Protein AF-A0A2E9IIA5-F1 (afdb_monomer_lite)

Secondary structure (DSSP, 8-state):
---EEEEEEEEEEEEPPPPPSSTTPPP--EEEEEEEEEEE-TT-TT--EEEEEEEEE-TTS--TTS-HHHHHHHHHH--

Structure (mmCIF, N/CA/C/O backbone):
data_AF-A0A2E9IIA5-F1
#
_entry.id   AF-A0A2E9IIA5-F1
#
loop_
_atom_site.group_PDB
_atom_site.id
_atom_site.type_symbol
_atom_site.label_atom_id
_atom_site.label_alt_id
_atom_site.label_comp_id
_atom_site.label_asym_id
_atom_site.label_entity_id
_atom_site.label_seq_id
_atom_site.pdbx_PDB_ins_code
_atom_site.Cartn_x
_atom_site.Cartn_y
_atom_site.Cartn_z
_atom_site.occupancy
_atom_site.B_iso_or_equiv
_atom_site.auth_seq_id
_atom_site.auth_comp_id
_atom_site.auth_asym_id
_atom_site.auth_atom_id
_atom_site.pdbx_PDB_model_num
ATOM 1 N N . MET A 1 1 ? -11.184 -1.850 27.977 1.00 65.69 1 MET A N 1
ATOM 2 C CA . MET A 1 1 ? -11.425 -1.780 26.525 1.00 65.69 1 MET A CA 1
ATOM 3 C C . MET A 1 1 ? -10.179 -1.192 25.906 1.00 65.69 1 MET A C 1
ATOM 5 O O . MET A 1 1 ? -9.575 -0.346 26.555 1.00 65.69 1 MET A O 1
ATOM 9 N N . ALA A 1 2 ? -9.729 -1.768 24.796 1.00 82.38 2 ALA A N 1
ATOM 10 C CA . ALA A 1 2 ? -8.474 -1.428 24.138 1.00 82.38 2 ALA A CA 1
ATOM 11 C C . ALA A 1 2 ? -8.765 -0.607 22.879 1.00 82.38 2 ALA A C 1
ATOM 13 O O . ALA A 1 2 ? -9.795 -0.831 22.243 1.00 82.38 2 ALA A O 1
ATOM 14 N N . ILE A 1 3 ? -7.843 0.288 22.530 1.00 89.06 3 ILE A N 1
ATOM 15 C CA . ILE A 1 3 ? -7.869 1.036 21.273 1.00 89.06 3 ILE A CA 1
ATOM 16 C C . ILE A 1 3 ? -7.806 0.038 20.114 1.00 89.06 3 ILE A C 1
ATOM 18 O O . ILE A 1 3 ? -6.944 -0.846 20.095 1.00 89.06 3 ILE A O 1
ATOM 22 N N . THR A 1 4 ? -8.707 0.186 19.149 1.00 93.19 4 THR A N 1
ATOM 23 C CA . THR A 1 4 ? -8.743 -0.632 17.934 1.00 93.19 4 THR A CA 1
ATOM 24 C C . THR A 1 4 ? -8.314 0.212 16.743 1.00 93.19 4 THR A C 1
ATOM 26 O O . THR A 1 4 ? -8.865 1.282 16.506 1.00 93.19 4 THR A O 1
ATOM 29 N 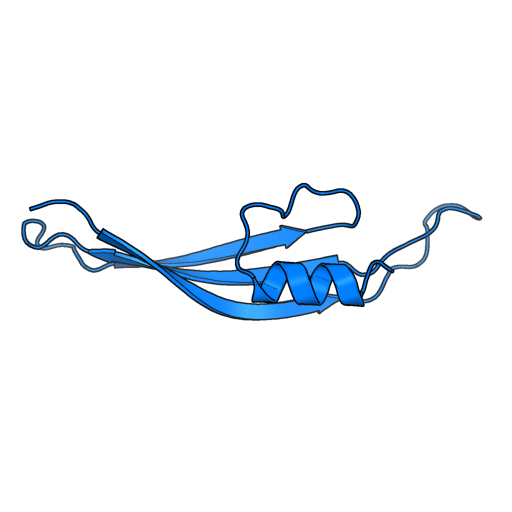N . VAL A 1 5 ? -7.338 -0.278 15.974 1.00 91.38 5 VAL A N 1
ATOM 30 C CA . VAL A 1 5 ? -6.915 0.344 14.712 1.00 91.38 5 VAL A CA 1
ATOM 31 C C . VAL A 1 5 ? -7.327 -0.565 13.565 1.00 91.38 5 VAL A C 1
ATOM 33 O O . VAL A 1 5 ? -6.844 -1.691 13.447 1.00 91.38 5 VAL A O 1
ATOM 36 N N . THR A 1 6 ? -8.214 -0.066 12.711 1.00 92.94 6 THR A N 1
ATOM 37 C CA . THR A 1 6 ? -8.659 -0.753 11.498 1.00 92.94 6 THR A CA 1
ATOM 38 C C . THR A 1 6 ? -8.034 -0.080 10.288 1.00 92.94 6 THR A C 1
ATOM 40 O O . THR A 1 6 ? -8.221 1.114 10.068 1.00 92.94 6 THR A O 1
ATOM 43 N N . ARG A 1 7 ? -7.301 -0.848 9.478 1.00 92.44 7 ARG A N 1
ATOM 44 C CA . ARG A 1 7 ? -6.677 -0.372 8.241 1.00 92.44 7 ARG A CA 1
ATOM 45 C C . ARG A 1 7 ? -7.365 -1.017 7.049 1.00 92.44 7 ARG A C 1
ATOM 47 O O . ARG A 1 7 ? -7.454 -2.238 6.975 1.00 92.44 7 ARG A O 1
ATOM 54 N N . THR A 1 8 ? -7.841 -0.204 6.116 1.00 93.81 8 THR A N 1
ATOM 55 C CA . THR A 1 8 ? -8.463 -0.675 4.873 1.00 93.81 8 THR A CA 1
ATOM 56 C C . THR A 1 8 ? -7.780 -0.039 3.677 1.00 93.81 8 THR A C 1
ATOM 58 O O . THR A 1 8 ? -7.404 1.132 3.713 1.00 93.81 8 THR A O 1
ATOM 61 N N . ILE A 1 9 ? -7.592 -0.815 2.611 1.00 94.50 9 ILE A N 1
ATOM 62 C CA . ILE A 1 9 ? -7.065 -0.290 1.351 1.00 94.50 9 ILE A CA 1
ATOM 63 C C . ILE A 1 9 ? -8.163 0.558 0.711 1.00 94.50 9 ILE A C 1
ATOM 65 O O . ILE A 1 9 ? -9.239 0.049 0.406 1.00 94.50 9 ILE A O 1
ATOM 69 N N . GLN A 1 10 ? -7.880 1.837 0.485 1.00 95.12 10 GLN A N 1
ATOM 70 C CA . GLN A 1 10 ? -8.758 2.717 -0.278 1.00 95.12 10 GLN A CA 1
ATOM 71 C C . GLN A 1 10 ? -8.518 2.533 -1.778 1.00 95.12 10 GLN A C 1
ATOM 73 O O . GLN A 1 10 ? -9.462 2.376 -2.549 1.00 95.12 10 GLN A O 1
ATOM 78 N N . ARG A 1 11 ? -7.248 2.573 -2.196 1.00 96.00 11 ARG A N 1
ATOM 79 C CA . ARG A 1 11 ? -6.827 2.359 -3.584 1.00 96.00 11 ARG A CA 1
ATOM 80 C C . ARG A 1 11 ? -5.348 2.006 -3.668 1.00 96.00 11 ARG A C 1
ATOM 82 O O . ARG A 1 11 ? -4.579 2.293 -2.751 1.00 96.00 11 ARG A O 1
ATOM 89 N N . ILE A 1 12 ? -4.969 1.423 -4.797 1.00 96.81 12 ILE A N 1
ATOM 90 C CA . ILE A 1 12 ? -3.582 1.136 -5.158 1.00 96.81 12 ILE A CA 1
ATOM 91 C C . ILE A 1 12 ? -3.372 1.679 -6.568 1.00 96.81 12 ILE A C 1
ATOM 93 O O . ILE A 1 12 ? -4.130 1.343 -7.475 1.00 96.81 12 ILE A O 1
ATOM 97 N N . GLU A 1 13 ? -2.369 2.529 -6.736 1.00 96.12 13 GLU A N 1
ATOM 98 C CA . GLU A 1 13 ? -1.974 3.102 -8.019 1.00 96.12 13 GLU A CA 1
ATOM 99 C C . GLU A 1 13 ? -0.608 2.546 -8.418 1.00 96.12 13 GLU A C 1
ATOM 101 O O . GLU A 1 13 ? 0.300 2.458 -7.591 1.00 96.12 13 GLU A O 1
ATOM 106 N N . THR A 1 14 ? -0.468 2.166 -9.685 1.00 95.44 14 THR A N 1
ATOM 107 C CA . THR A 1 14 ? 0.809 1.762 -10.278 1.00 95.44 14 THR A CA 1
ATOM 108 C C . THR A 1 14 ? 1.253 2.831 -11.257 1.00 95.44 14 THR A C 1
ATOM 110 O O . THR A 1 14 ? 0.517 3.144 -12.197 1.00 95.44 14 THR A O 1
ATOM 113 N N . TYR A 1 15 ? 2.454 3.360 -11.072 1.00 93.25 15 TYR A N 1
ATOM 114 C CA . TYR A 1 15 ? 3.027 4.344 -11.978 1.00 93.25 15 TYR A CA 1
ATOM 115 C C . TYR A 1 15 ? 4.046 3.686 -12.902 1.00 93.25 15 TYR A C 1
ATOM 117 O O . TYR A 1 15 ? 4.790 2.808 -12.457 1.00 93.25 15 TYR A O 1
ATOM 125 N N . PRO A 1 16 ? 4.085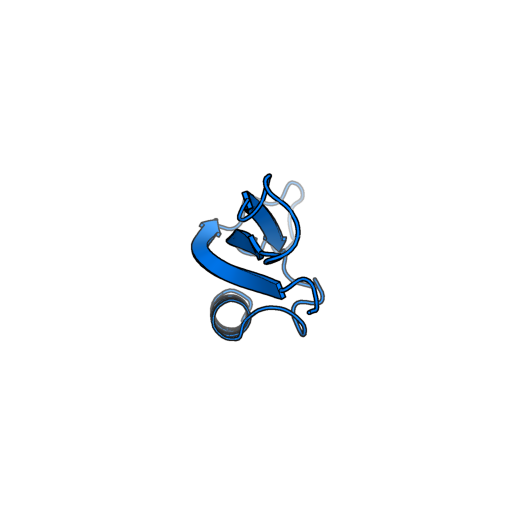 4.082 -14.185 1.00 90.88 16 PRO A N 1
ATOM 126 C CA . PRO A 1 16 ? 5.051 3.547 -15.129 1.00 90.88 16 PRO A CA 1
ATOM 127 C C . PRO A 1 16 ? 6.479 3.875 -14.693 1.00 90.88 16 PRO A C 1
ATOM 129 O O . PRO A 1 16 ? 6.732 4.870 -14.012 1.00 90.88 16 PRO A O 1
ATOM 132 N N . ALA A 1 17 ? 7.416 3.037 -15.128 1.00 88.56 17 ALA A N 1
ATOM 133 C CA . ALA A 1 17 ? 8.830 3.330 -14.997 1.00 88.56 17 ALA A CA 1
ATOM 134 C C . ALA A 1 17 ? 9.146 4.648 -15.725 1.00 88.56 17 ALA A C 1
ATOM 136 O O . ALA A 1 17 ? 8.741 4.842 -16.873 1.00 88.56 17 ALA A O 1
ATOM 137 N N . ILE A 1 18 ? 9.845 5.556 -15.050 1.00 82.31 18 ILE A N 1
ATOM 138 C CA . ILE A 1 18 ? 10.335 6.791 -15.670 1.00 82.31 18 ILE A CA 1
ATOM 139 C C . ILE A 1 18 ? 11.589 6.497 -16.496 1.00 82.31 18 ILE A C 1
ATOM 141 O O . ILE A 1 18 ? 12.271 5.501 -16.250 1.00 82.31 18 ILE A O 1
ATOM 145 N N . GLU A 1 19 ? 11.894 7.337 -17.484 1.00 77.25 19 GLU A N 1
ATOM 146 C CA . GLU A 1 19 ? 13.133 7.198 -18.254 1.00 77.25 19 GLU A CA 1
ATOM 147 C C . GLU A 1 19 ? 14.348 7.285 -17.315 1.00 77.25 19 GLU A C 1
ATOM 149 O O . GLU A 1 19 ? 14.390 8.162 -16.442 1.00 77.25 19 GLU A O 1
ATOM 154 N N . PRO A 1 20 ? 15.330 6.375 -17.444 1.00 75.69 20 PRO A N 1
ATOM 155 C CA . PRO A 1 20 ? 16.507 6.415 -16.597 1.00 75.69 20 PRO A CA 1
ATOM 156 C C . PRO A 1 20 ? 17.308 7.692 -16.850 1.00 75.69 20 PRO A C 1
ATOM 158 O O . PRO A 1 20 ? 17.554 8.088 -17.986 1.00 75.69 20 PRO A O 1
ATOM 161 N N . MET A 1 21 ? 17.786 8.309 -15.769 1.00 70.56 21 MET A N 1
ATOM 162 C CA . MET A 1 21 ? 18.640 9.502 -15.835 1.00 70.56 21 MET A CA 1
ATOM 163 C C . MET A 1 21 ? 20.031 9.210 -16.427 1.00 70.56 21 MET A C 1
ATOM 165 O O . MET A 1 21 ? 20.759 10.134 -16.786 1.00 70.56 21 MET A O 1
ATOM 169 N N . LYS A 1 22 ? 20.416 7.930 -16.497 1.00 72.69 22 LYS A N 1
ATOM 170 C CA . LYS A 1 22 ? 21.672 7.434 -17.062 1.00 72.69 22 LYS A CA 1
ATOM 171 C C . LYS A 1 22 ? 21.383 6.282 -18.011 1.00 72.69 22 LYS A C 1
ATOM 173 O O . LYS A 1 22 ? 20.583 5.407 -17.690 1.00 72.69 22 LYS A O 1
ATOM 178 N N . GLU A 1 23 ? 22.074 6.240 -19.145 1.00 64.69 23 GLU A N 1
ATOM 179 C CA . GLU A 1 23 ? 22.009 5.076 -20.026 1.00 64.69 23 GLU A CA 1
ATOM 180 C C . GLU A 1 23 ? 22.362 3.798 -19.240 1.00 64.69 23 GLU A C 1
ATOM 182 O O . GLU A 1 23 ? 23.355 3.761 -18.514 1.00 64.69 23 GLU A O 1
ATOM 187 N N . ALA A 1 24 ? 21.530 2.765 -19.406 1.00 67.50 24 ALA A N 1
ATOM 188 C CA . ALA A 1 24 ? 21.660 1.416 -18.842 1.00 67.50 24 ALA A CA 1
ATOM 189 C C . ALA A 1 24 ? 21.207 1.161 -17.387 1.00 67.50 24 ALA A C 1
ATOM 191 O O . ALA A 1 24 ? 21.344 0.024 -16.931 1.00 67.50 24 ALA A O 1
ATOM 192 N N . GLU A 1 25 ? 20.606 2.118 -16.670 1.00 72.44 25 GLU A N 1
ATOM 193 C CA . GLU A 1 25 ? 19.922 1.783 -15.407 1.00 72.44 25 GLU A CA 1
ATOM 194 C C . GLU A 1 25 ? 18.509 1.231 -15.685 1.00 72.44 25 GLU A C 1
ATOM 196 O O . GLU A 1 25 ? 17.712 1.902 -16.346 1.00 72.44 25 GLU A O 1
ATOM 201 N N . PRO A 1 26 ? 18.164 0.013 -15.218 1.00 77.50 26 PRO A N 1
ATOM 202 C CA . PRO A 1 26 ? 16.808 -0.493 -15.357 1.00 77.50 26 PRO A CA 1
ATOM 203 C C . PRO A 1 26 ? 15.868 0.338 -14.483 1.00 77.50 26 PRO A C 1
ATOM 205 O O . PRO A 1 26 ? 16.092 0.495 -13.282 1.00 77.50 26 PRO A O 1
ATOM 208 N N . THR A 1 27 ? 14.795 0.852 -15.077 1.00 84.38 27 THR A N 1
ATOM 209 C CA . THR A 1 27 ? 13.723 1.511 -14.333 1.00 84.38 27 THR A CA 1
ATOM 210 C C . THR A 1 27 ? 12.538 0.570 -14.197 1.00 84.38 27 THR A C 1
ATOM 212 O O . THR A 1 27 ? 12.222 -0.217 -15.090 1.00 84.38 27 THR A O 1
ATOM 215 N N . HIS A 1 28 ? 11.895 0.621 -13.035 1.00 89.81 28 HIS A N 1
ATOM 216 C CA . HIS A 1 28 ? 10.770 -0.241 -12.702 1.00 89.81 28 HIS A CA 1
ATOM 217 C C . HIS A 1 28 ? 9.546 0.611 -12.356 1.00 89.81 28 HIS A C 1
ATOM 219 O O . HIS A 1 28 ? 9.709 1.729 -11.858 1.00 89.81 28 HIS A O 1
ATOM 225 N N . PRO A 1 29 ? 8.326 0.102 -12.605 1.00 93.12 29 PRO A N 1
ATOM 226 C CA . PRO A 1 29 ? 7.106 0.729 -12.111 1.00 93.12 29 PRO A CA 1
ATOM 227 C C . PRO A 1 29 ? 7.155 0.951 -10.595 1.00 93.12 29 PRO A C 1
ATOM 229 O O . PRO A 1 29 ? 7.828 0.208 -9.882 1.00 93.12 29 PRO A O 1
ATOM 232 N N . THR A 1 30 ? 6.418 1.929 -10.080 1.00 94.69 30 THR A N 1
ATOM 233 C CA . THR A 1 30 ? 6.284 2.161 -8.630 1.00 94.69 30 THR A CA 1
ATOM 234 C C . THR A 1 30 ? 4.837 1.998 -8.187 1.00 94.69 30 THR A C 1
ATOM 236 O O . THR A 1 30 ? 3.914 2.050 -9.002 1.00 94.69 30 THR A O 1
ATOM 239 N N . ILE A 1 31 ? 4.629 1.768 -6.891 1.00 96.38 31 ILE A N 1
ATOM 240 C CA . ILE A 1 31 ? 3.298 1.582 -6.303 1.00 96.38 31 ILE A CA 1
ATOM 241 C C . ILE A 1 31 ? 3.036 2.697 -5.302 1.00 96.38 31 ILE A C 1
ATOM 243 O O . ILE A 1 31 ? 3.872 2.954 -4.439 1.00 96.38 31 ILE A O 1
ATOM 247 N N . MET A 1 32 ? 1.847 3.292 -5.355 1.00 97.06 32 MET A N 1
ATOM 248 C CA . MET A 1 32 ? 1.291 4.083 -4.262 1.00 97.06 32 MET A CA 1
ATOM 249 C C . MET A 1 32 ? 0.053 3.383 -3.703 1.00 97.06 32 MET A C 1
ATOM 251 O O . MET A 1 32 ? -0.966 3.251 -4.377 1.00 97.06 32 MET A O 1
ATOM 255 N N . ALA A 1 33 ? 0.134 2.943 -2.452 1.00 96.25 33 ALA A N 1
ATOM 256 C CA . ALA A 1 33 ? -0.984 2.357 -1.726 1.00 96.25 33 ALA A CA 1
ATOM 257 C C . ALA A 1 33 ? -1.557 3.385 -0.749 1.00 96.25 33 ALA A C 1
ATOM 259 O O . ALA A 1 33 ? -0.841 3.922 0.100 1.00 96.25 33 ALA A O 1
ATOM 260 N N . VAL A 1 34 ? -2.856 3.645 -0.864 1.00 96.44 34 VAL A N 1
ATOM 261 C CA . VAL A 1 34 ? -3.578 4.574 0.004 1.00 96.44 34 VAL A CA 1
ATOM 262 C C . VAL A 1 34 ? -4.513 3.793 0.907 1.00 96.44 34 VAL A C 1
ATOM 264 O O . VAL A 1 34 ? -5.292 2.955 0.447 1.00 96.44 34 VAL A O 1
ATOM 267 N N . TYR A 1 35 ? -4.441 4.097 2.195 1.00 96.12 35 TYR A N 1
ATOM 268 C CA . TYR A 1 35 ? -5.157 3.413 3.252 1.00 96.12 35 TYR A CA 1
ATOM 269 C C . TYR A 1 35 ? -6.046 4.374 4.021 1.00 96.12 35 TYR A C 1
ATOM 271 O O . TYR A 1 35 ? -5.627 5.483 4.347 1.00 96.12 35 TYR A O 1
ATOM 279 N N . ASN A 1 36 ? -7.233 3.903 4.383 1.00 95.19 36 ASN A N 1
ATOM 280 C CA . ASN A 1 36 ? -8.024 4.510 5.440 1.00 95.19 36 ASN A CA 1
ATOM 281 C C . ASN A 1 36 ? -7.680 3.802 6.748 1.00 95.19 36 ASN A C 1
ATOM 283 O O . ASN A 1 36 ? -7.844 2.583 6.864 1.00 95.19 36 ASN A O 1
ATOM 287 N N . VAL A 1 37 ? -7.184 4.568 7.710 1.00 94.38 37 VAL A N 1
ATOM 288 C CA . VAL A 1 37 ? -6.857 4.105 9.055 1.00 94.38 37 VAL A CA 1
ATOM 289 C C . VAL A 1 37 ? -7.885 4.701 10.002 1.00 94.38 37 VAL A C 1
ATOM 291 O O . VAL A 1 37 ? -7.900 5.911 10.214 1.00 94.38 37 VAL A O 1
ATOM 294 N N . THR A 1 38 ? -8.753 3.856 10.545 1.00 94.44 38 THR A N 1
ATOM 295 C CA . THR A 1 38 ? -9.741 4.243 11.550 1.00 94.44 38 THR A CA 1
ATOM 296 C C . THR A 1 38 ? -9.254 3.795 12.916 1.00 94.44 38 THR A C 1
ATOM 298 O O . THR A 1 38 ? -9.014 2.605 13.131 1.00 94.44 38 THR A O 1
ATOM 301 N N . THR A 1 39 ? -9.117 4.748 13.828 1.00 93.62 39 THR A N 1
ATOM 302 C CA . THR A 1 39 ? -8.793 4.495 15.232 1.00 93.62 39 THR A CA 1
ATOM 303 C C . THR A 1 39 ? -10.056 4.693 16.052 1.00 93.62 39 THR A C 1
ATOM 305 O O . THR A 1 39 ? -10.697 5.735 15.933 1.00 93.62 39 THR A O 1
ATOM 308 N N . ASP A 1 40 ? -10.407 3.699 16.860 1.00 92.69 40 ASP A N 1
ATOM 309 C CA . ASP A 1 40 ? -11.614 3.677 17.683 1.00 92.69 40 ASP A CA 1
ATOM 310 C C . ASP A 1 40 ? -11.270 3.327 19.139 1.00 92.69 40 ASP A C 1
ATOM 312 O O . ASP A 1 40 ? -10.506 2.389 19.398 1.00 92.69 40 ASP A O 1
ATOM 316 N N . 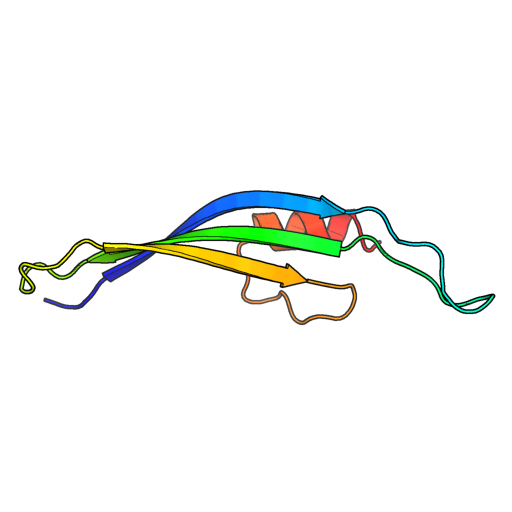ASP A 1 41 ? -11.832 4.079 20.085 1.00 91.94 41 ASP A N 1
ATOM 317 C CA . ASP A 1 41 ? -11.786 3.793 21.520 1.00 91.94 41 ASP A CA 1
ATOM 318 C C . ASP A 1 41 ? -13.140 4.158 22.150 1.00 91.94 41 ASP A C 1
ATOM 320 O O . ASP A 1 41 ? -13.482 5.336 22.224 1.00 91.94 41 ASP A O 1
ATOM 324 N N . PRO A 1 42 ? -13.894 3.186 22.691 1.00 87.69 42 PRO A N 1
ATOM 325 C CA . PRO A 1 42 ? -15.173 3.443 23.355 1.00 87.69 42 PRO A CA 1
ATOM 326 C C . PRO A 1 42 ? -15.106 4.357 24.591 1.00 87.69 42 PRO A C 1
ATOM 328 O O . PRO A 1 42 ? -16.144 4.642 25.189 1.00 87.69 42 PRO A O 1
ATOM 331 N N . LYS A 1 43 ? -13.905 4.718 25.059 1.00 88.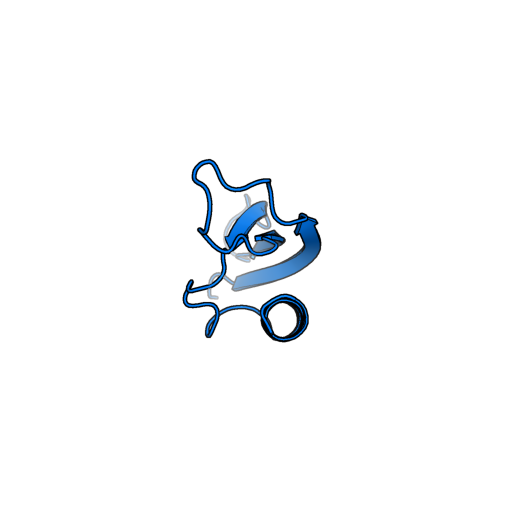88 43 LYS A N 1
ATOM 332 C CA . LYS A 1 43 ? -13.676 5.581 26.228 1.00 88.88 43 LYS A CA 1
ATOM 333 C C . LYS A 1 43 ? -13.224 6.997 25.877 1.00 88.88 43 LYS A C 1
ATOM 335 O O . LYS A 1 43 ? -13.016 7.782 26.800 1.00 88.88 43 LYS A O 1
ATOM 340 N N . ASP A 1 44 ? -13.038 7.289 24.598 1.00 88.88 44 ASP A N 1
ATOM 341 C CA . ASP A 1 44 ? -12.613 8.594 24.113 1.00 88.88 44 ASP A CA 1
ATOM 342 C C . ASP A 1 44 ? -13.761 9.219 23.315 1.00 88.88 44 ASP A C 1
ATOM 344 O O . ASP A 1 44 ? -14.265 8.621 22.366 1.00 88.88 44 ASP A O 1
ATOM 348 N N . GLU A 1 45 ? -14.209 10.403 23.731 1.00 89.50 45 GLU A N 1
ATOM 349 C CA . GLU A 1 45 ? -15.313 11.112 23.074 1.00 89.50 45 GLU A CA 1
ATOM 350 C C . GLU A 1 45 ? -14.904 11.689 21.710 1.00 89.50 45 GLU A C 1
ATOM 352 O O . GLU A 1 45 ? -15.770 11.953 20.876 1.00 89.50 45 GLU A O 1
ATOM 357 N N . ASP A 1 46 ? -13.599 11.842 21.461 1.00 89.12 46 ASP A N 1
ATOM 358 C CA . ASP A 1 46 ? -13.055 12.354 20.202 1.00 89.12 46 ASP A CA 1
ATOM 359 C C . ASP A 1 46 ? -12.841 11.243 19.147 1.00 89.12 46 ASP A C 1
ATOM 361 O O . ASP A 1 46 ? -12.412 11.517 18.020 1.00 89.12 46 ASP A O 1
ATOM 365 N N . LEU A 1 47 ? -13.148 9.982 19.481 1.00 89.31 47 LEU A N 1
ATOM 366 C CA . LEU A 1 47 ? -13.053 8.817 18.597 1.00 89.31 47 LEU A CA 1
ATOM 367 C C . LEU A 1 47 ? -14.452 8.285 18.199 1.00 89.31 47 LEU A C 1
ATOM 369 O O . LEU A 1 47 ? -15.415 8.444 18.948 1.00 89.31 47 LEU A O 1
ATOM 373 N N . PRO A 1 48 ? -14.605 7.655 17.011 1.00 91.00 48 PRO A N 1
ATOM 374 C CA . PRO A 1 48 ? -13.555 7.253 16.078 1.00 91.00 48 PRO A CA 1
ATOM 375 C C . PRO A 1 48 ? -13.069 8.374 15.151 1.00 91.00 48 PRO A C 1
ATOM 377 O O . PRO A 1 48 ? -13.852 9.132 14.578 1.00 91.00 48 PRO A O 1
ATOM 380 N N . VAL A 1 49 ? -11.758 8.391 14.901 1.00 92.44 49 VAL A N 1
ATOM 381 C CA . VAL A 1 49 ? -11.123 9.248 13.889 1.00 92.44 49 VAL A CA 1
ATOM 382 C C . VAL A 1 49 ? -10.666 8.406 12.705 1.00 92.44 49 VAL A C 1
ATOM 384 O O . VAL A 1 49 ? -10.180 7.288 12.872 1.00 92.44 49 VAL A O 1
ATOM 387 N N . THR A 1 50 ? -10.806 8.941 11.491 1.00 93.12 50 THR A N 1
ATOM 388 C CA . THR A 1 50 ? -10.268 8.318 10.275 1.00 93.12 50 THR A CA 1
ATOM 389 C C . THR A 1 50 ? -9.211 9.217 9.650 1.00 93.12 50 THR A C 1
ATOM 391 O O . THR A 1 50 ? -9.453 10.397 9.408 1.00 93.12 50 THR A O 1
ATOM 394 N N . ALA A 1 51 ? -8.047 8.640 9.370 1.00 94.25 51 ALA A N 1
ATOM 395 C CA . ALA A 1 51 ? -6.940 9.287 8.685 1.00 94.25 51 ALA A CA 1
ATOM 396 C C . ALA A 1 51 ? -6.609 8.558 7.379 1.00 94.25 51 ALA A C 1
ATOM 398 O O . ALA A 1 51 ? -6.820 7.350 7.245 1.00 94.25 51 ALA A O 1
ATOM 399 N N . THR A 1 52 ? -6.050 9.296 6.423 1.00 96.38 52 THR A N 1
ATOM 400 C CA . THR A 1 52 ? -5.521 8.727 5.183 1.00 96.38 52 THR A CA 1
ATOM 401 C C . THR A 1 52 ? -4.015 8.536 5.315 1.00 96.38 52 THR A C 1
ATOM 403 O O . THR A 1 52 ? -3.282 9.492 5.555 1.00 96.38 5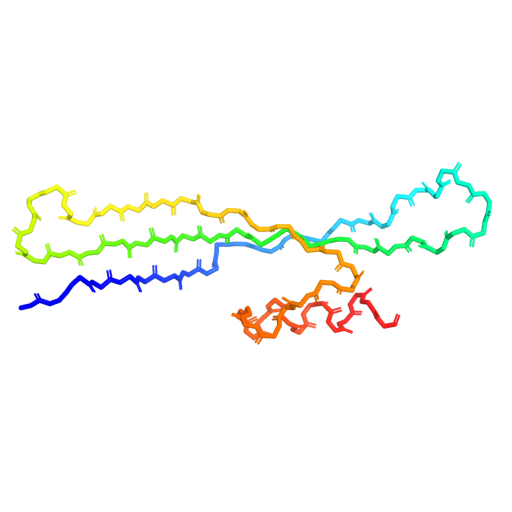2 THR A O 1
ATOM 406 N N . GLU A 1 53 ? -3.542 7.308 5.130 1.00 94.88 53 GLU A N 1
ATOM 407 C CA . GLU A 1 53 ? -2.118 6.971 5.096 1.00 94.88 53 GLU A CA 1
ATOM 408 C C . GLU A 1 53 ? -1.722 6.623 3.658 1.00 94.88 53 GLU A C 1
ATOM 410 O O . GLU A 1 53 ? -2.348 5.780 3.017 1.00 94.88 53 GLU A O 1
ATOM 415 N N . VAL A 1 54 ? -0.667 7.257 3.148 1.00 96.38 54 VAL A N 1
ATOM 416 C CA . VAL A 1 54 ? -0.142 7.007 1.800 1.00 96.38 54 VAL A CA 1
ATOM 417 C C . VAL A 1 54 ? 1.234 6.363 1.915 1.00 96.38 54 VAL A C 1
ATOM 419 O O . VAL A 1 54 ? 2.121 6.911 2.568 1.00 96.38 54 VAL A O 1
ATOM 422 N N . LYS A 1 55 ? 1.426 5.211 1.267 1.00 95.44 55 LYS A N 1
ATOM 423 C CA . LYS A 1 55 ? 2.719 4.524 1.172 1.00 95.44 55 LYS A CA 1
ATOM 424 C C . LYS A 1 55 ? 3.168 4.419 -0.271 1.00 95.44 55 LYS A C 1
ATOM 426 O O . LYS A 1 55 ? 2.369 4.074 -1.135 1.00 95.44 55 LYS A O 1
ATOM 431 N N . HIS A 1 56 ? 4.451 4.670 -0.493 1.00 95.69 56 HIS A N 1
ATOM 432 C CA . HIS A 1 56 ? 5.102 4.508 -1.784 1.00 95.69 56 HIS A CA 1
ATOM 433 C C . HIS A 1 56 ? 6.075 3.339 -1.698 1.00 95.69 56 HIS A C 1
ATOM 435 O O . HIS A 1 56 ? 6.786 3.222 -0.701 1.00 95.69 56 HIS A O 1
ATOM 441 N N . PHE A 1 57 ? 6.096 2.502 -2.731 1.00 95.69 57 PHE A N 1
ATOM 442 C CA . PHE A 1 57 ? 7.003 1.367 -2.832 1.00 95.69 57 PHE A CA 1
ATOM 443 C C . PHE A 1 57 ? 7.698 1.345 -4.192 1.00 95.69 57 PHE A C 1
ATOM 445 O O . PHE A 1 57 ? 7.076 1.585 -5.234 1.00 95.69 57 PHE A O 1
ATOM 452 N N . SER A 1 58 ? 8.983 1.013 -4.163 1.00 94.19 58 SER A N 1
ATOM 453 C CA . SER A 1 58 ? 9.857 0.795 -5.313 1.00 94.19 58 SER A CA 1
ATOM 454 C C . SER A 1 58 ? 10.383 -0.641 -5.316 1.00 94.19 58 SER A C 1
ATOM 456 O O . SER A 1 58 ? 10.414 -1.308 -4.278 1.00 94.19 58 SER A O 1
ATOM 458 N N . LYS A 1 59 ? 10.820 -1.134 -6.483 1.00 91.75 59 LYS A N 1
ATOM 459 C CA . LYS A 1 59 ? 11.411 -2.477 -6.582 1.00 91.75 59 LYS A CA 1
ATOM 460 C C . LYS A 1 59 ? 12.633 -2.566 -5.659 1.00 91.75 59 LYS A C 1
ATOM 462 O O . LYS A 1 59 ? 13.568 -1.784 -5.804 1.00 91.75 59 LYS A O 1
ATOM 467 N N . GLY A 1 60 ? 12.615 -3.525 -4.733 1.00 90.44 60 GLY A N 1
ATOM 468 C CA . GLY A 1 60 ? 13.659 -3.724 -3.720 1.00 90.44 60 GLY A CA 1
ATOM 469 C C . GLY A 1 60 ? 13.246 -3.352 -2.291 1.00 90.44 60 GLY A C 1
ATOM 470 O O . GLY A 1 60 ? 13.934 -3.756 -1.356 1.00 90.44 60 GLY A O 1
ATOM 471 N N . ASP A 1 61 ? 12.122 -2.653 -2.106 1.00 93.56 61 ASP A N 1
ATOM 472 C CA . ASP A 1 61 ? 11.572 -2.383 -0.775 1.00 93.56 61 ASP A CA 1
ATOM 473 C C . ASP A 1 61 ? 11.035 -3.663 -0.107 1.00 93.56 61 ASP A C 1
ATOM 475 O O . ASP A 1 61 ? 10.451 -4.534 -0.759 1.00 93.56 61 ASP A O 1
ATOM 479 N N . ASP A 1 62 ? 11.170 -3.761 1.221 1.00 94.19 62 ASP A N 1
ATOM 480 C CA . ASP A 1 62 ? 10.532 -4.831 1.995 1.00 94.19 62 ASP A CA 1
ATOM 481 C C . ASP A 1 62 ? 9.024 -4.570 2.141 1.00 94.19 62 ASP A C 1
ATOM 483 O O . ASP A 1 62 ? 8.564 -3.806 2.996 1.00 94.19 62 ASP A O 1
ATOM 487 N N . ILE A 1 63 ? 8.241 -5.247 1.302 1.00 94.44 63 ILE A N 1
ATOM 488 C CA . ILE A 1 63 ? 6.775 -5.194 1.310 1.00 94.44 63 ILE A CA 1
ATOM 489 C C . ILE A 1 63 ? 6.124 -6.386 2.025 1.00 94.44 63 ILE A C 1
ATOM 491 O O . ILE A 1 63 ? 4.900 -6.507 2.011 1.00 94.44 63 ILE A O 1
ATOM 495 N N . SER A 1 64 ? 6.903 -7.254 2.683 1.00 92.69 64 SER A N 1
ATOM 496 C CA . SER A 1 64 ? 6.407 -8.506 3.286 1.00 92.69 64 SER A CA 1
ATOM 497 C C . SER A 1 64 ? 5.324 -8.303 4.353 1.00 92.69 64 SER A C 1
ATOM 499 O O . SER A 1 64 ? 4.520 -9.197 4.610 1.00 92.69 64 SER A O 1
ATOM 501 N N . LYS A 1 65 ? 5.284 -7.113 4.966 1.00 92.94 65 LYS A N 1
ATOM 502 C CA . LYS A 1 65 ? 4.307 -6.718 5.993 1.00 92.94 65 LYS A CA 1
ATOM 503 C C . LYS A 1 65 ? 3.101 -5.951 5.445 1.00 92.94 65 LYS A C 1
ATOM 505 O O . LYS A 1 65 ? 2.283 -5.483 6.236 1.00 92.94 65 LYS A O 1
ATOM 510 N N . GLN A 1 66 ? 3.015 -5.749 4.132 1.00 93.44 66 GLN A N 1
ATOM 511 C CA . GLN A 1 66 ? 1.862 -5.090 3.524 1.00 93.44 66 GLN A CA 1
ATOM 512 C C . GLN A 1 66 ? 0.722 -6.081 3.286 1.00 93.44 66 GLN A C 1
ATOM 514 O O . GLN A 1 66 ? 0.871 -7.297 3.385 1.00 93.44 66 GLN A O 1
ATOM 519 N N . ASP A 1 67 ? -0.446 -5.542 2.963 1.00 93.88 67 ASP A N 1
ATOM 520 C CA . ASP A 1 67 ? -1.615 -6.331 2.616 1.00 93.88 67 ASP A CA 1
ATOM 521 C C . ASP A 1 67 ? -1.367 -7.217 1.392 1.00 93.88 67 ASP A C 1
ATOM 523 O O . ASP A 1 67 ? -0.713 -6.819 0.425 1.00 93.88 67 ASP A O 1
ATOM 527 N N . SER A 1 68 ? -1.982 -8.402 1.393 1.00 94.69 68 SER A N 1
ATOM 528 C CA . SER A 1 68 ? -1.798 -9.402 0.331 1.00 94.69 68 SER A CA 1
ATOM 529 C C . SER A 1 68 ? -2.089 -8.880 -1.082 1.00 94.69 68 SER A C 1
ATOM 531 O O . SER A 1 68 ? -1.486 -9.354 -2.042 1.00 94.69 68 SER A O 1
ATOM 533 N N . LEU A 1 69 ? -2.987 -7.899 -1.229 1.00 93.88 69 LEU A N 1
ATOM 534 C CA . LEU A 1 69 ? -3.278 -7.276 -2.520 1.00 93.88 69 LEU A CA 1
ATOM 535 C C . LEU A 1 69 ? -2.111 -6.412 -3.022 1.00 93.88 69 LEU A C 1
ATOM 537 O O . LEU A 1 69 ? -1.798 -6.460 -4.207 1.00 93.88 69 LEU A O 1
ATOM 541 N N . VAL A 1 70 ? -1.448 -5.666 -2.131 1.00 95.31 70 VAL A N 1
ATOM 542 C CA . VAL A 1 70 ? -0.265 -4.861 -2.479 1.00 95.31 70 VAL A CA 1
ATOM 543 C C . VAL A 1 70 ? 0.880 -5.775 -2.902 1.00 95.31 70 VAL A C 1
ATOM 545 O O . VAL A 1 70 ? 1.493 -5.531 -3.937 1.00 95.31 70 VAL A O 1
ATOM 548 N N . ILE A 1 71 ? 1.105 -6.862 -2.156 1.00 95.62 71 ILE A N 1
ATOM 549 C CA . ILE A 1 71 ? 2.143 -7.855 -2.469 1.00 95.62 71 ILE A CA 1
ATOM 550 C C . ILE A 1 71 ? 1.895 -8.481 -3.847 1.00 95.62 71 ILE A C 1
ATOM 552 O O . ILE A 1 71 ? 2.782 -8.474 -4.690 1.00 95.62 71 ILE A O 1
ATOM 556 N N . LYS A 1 72 ? 0.664 -8.923 -4.134 1.00 96.31 72 LYS A N 1
ATOM 557 C CA . LYS A 1 72 ? 0.318 -9.506 -5.442 1.00 96.31 72 LYS A CA 1
ATOM 558 C C . LYS A 1 72 ? 0.532 -8.547 -6.613 1.00 96.31 72 LYS A C 1
ATOM 560 O O . LYS A 1 72 ? 0.914 -8.986 -7.692 1.00 96.31 72 LYS A O 1
ATOM 565 N N . ILE A 1 73 ? 0.247 -7.259 -6.424 1.00 95.12 73 ILE A N 1
ATOM 566 C CA . ILE A 1 73 ? 0.476 -6.249 -7.463 1.00 95.12 73 ILE A CA 1
ATOM 567 C C . ILE A 1 73 ? 1.977 -6.048 -7.672 1.00 95.12 73 ILE A C 1
ATOM 569 O O . ILE A 1 73 ? 2.420 -6.050 -8.815 1.00 95.12 73 ILE A O 1
ATOM 573 N N . ALA A 1 74 ? 2.755 -5.934 -6.595 1.00 95.06 74 ALA A N 1
ATOM 574 C CA . ALA A 1 74 ? 4.209 -5.836 -6.665 1.00 95.06 74 ALA A CA 1
ATOM 575 C C . ALA A 1 74 ? 4.842 -7.027 -7.394 1.00 95.06 74 ALA A C 1
ATOM 577 O O . ALA A 1 74 ? 5.607 -6.819 -8.333 1.00 95.06 74 ALA A O 1
ATOM 578 N N . ASP A 1 75 ? 4.445 -8.252 -7.044 1.00 94.50 75 ASP A N 1
ATOM 579 C CA . ASP A 1 75 ? 4.918 -9.472 -7.704 1.00 94.50 75 ASP A CA 1
ATOM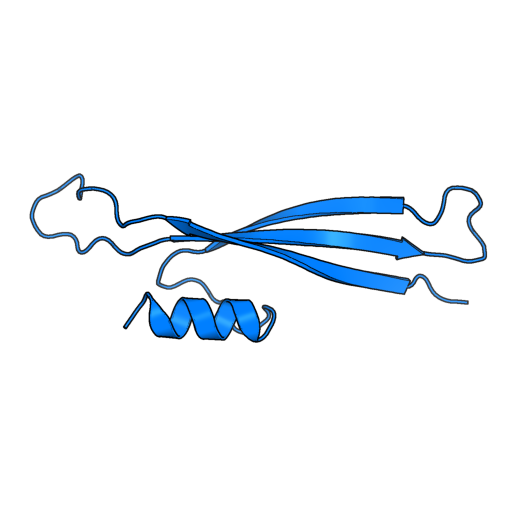 580 C C . ASP A 1 75 ? 4.592 -9.479 -9.207 1.00 94.50 75 ASP A C 1
ATOM 582 O O . ASP A 1 75 ? 5.366 -9.998 -10.007 1.00 94.50 75 ASP A O 1
ATOM 586 N N . ALA A 1 76 ? 3.462 -8.889 -9.611 1.00 93.81 76 ALA A N 1
ATOM 587 C CA . ALA A 1 76 ? 3.048 -8.828 -11.010 1.00 93.81 76 ALA A CA 1
ATOM 588 C C . ALA A 1 76 ? 3.794 -7.757 -11.825 1.00 93.81 76 ALA A C 1
ATOM 590 O O . ALA A 1 76 ? 4.055 -7.968 -13.008 1.00 93.81 76 ALA A O 1
ATOM 591 N N . ILE A 1 77 ? 4.114 -6.602 -11.229 1.00 92.69 77 ILE A N 1
ATOM 592 C CA . ILE A 1 77 ? 4.719 -5.469 -11.956 1.00 92.69 77 ILE A CA 1
ATOM 593 C C . ILE A 1 77 ? 6.250 -5.433 -11.875 1.00 92.69 77 ILE A C 1
ATOM 595 O O . ILE A 1 77 ? 6.884 -4.729 -12.661 1.00 92.69 77 ILE A O 1
ATOM 599 N N . TRP A 1 78 ? 6.849 -6.153 -10.923 1.00 92.44 78 TRP A N 1
ATOM 600 C CA . TRP A 1 78 ? 8.299 -6.206 -10.707 1.00 92.44 78 TRP A CA 1
ATOM 601 C C . TRP A 1 78 ? 8.944 -7.531 -11.111 1.00 92.44 78 TRP A C 1
ATOM 603 O O . TRP A 1 78 ? 10.064 -7.790 -10.661 1.00 92.44 78 TRP A O 1
ATOM 613 N N . LEU A 1 79 ? 8.280 -8.324 -11.961 1.00 79.56 79 LEU A N 1
ATOM 614 C CA . LEU A 1 79 ? 8.849 -9.530 -12.580 1.00 79.56 79 LEU A CA 1
ATOM 615 C C . LEU A 1 79 ? 10.293 -9.324 -13.085 1.00 79.56 79 LEU A C 1
ATOM 617 O O . LEU A 1 79 ? 10.675 -8.184 -13.460 1.00 79.56 79 LEU A O 1
#

Radius of gyration: 16.89 Å; chains: 1; bounding box: 37×22×47 Å

Foldseek 3Di:
DDKDKDKDWPDKDKAQFDDDPDPPDDTFIKMKTKIWIWIADPVDPVDGDIDIDIDIDGPPDPCVPPDPVVVVVCVVRVD

pLDDT: mean 90.43, std 7.69, range [64.69, 97.06]

Sequence (79 aa):
MAITVTRTIQRIETYPAIEPMKEAEPTHPTIMAVYNVTTDDPKDEDLPVTATEVKHFSKGDDISKQDSLVIKIADAIWL